Protein AF-A0A3P7X6D0-F1 (afdb_monomer)

Organism: NCBI:txid42155

Nearest PDB structures (foldseek):
  2rdh-assembly2_B  TM=5.521E-01  e=8.473E+00  Staphylococcus aureus

Secondary structure (DSSP, 8-state):
---------B-TTS-EEEEEEEEEPPPTT-TT---EEEEEEEEE-BTT-HHHHHHHHHHHHHHHHHT-----------

Mean predicted aligned error: 8.57 Å

InterPro domains:
  IPR006076 FAD dependent oxidoreductase [PF01266] (3-64)
  IPR006181 D-amino acid oxidase, conserved site [PS00677] (40-58)
  IPR023209 D-amino-acid oxidase [PTHR11530] (2-66)

Structure (mmCIF, N/CA/C/O backbone):
data_AF-A0A3P7X6D0-F1
#
_entry.id   AF-A0A3P7X6D0-F1
#
loop_
_atom_site.group_PDB
_atom_site.id
_atom_site.type_symbol
_atom_site.label_atom_id
_atom_site.label_alt_id
_atom_site.label_comp_id
_atom_site.label_asym_id
_atom_site.label_entity_id
_atom_site.label_seq_id
_atom_site.pdbx_PDB_ins_code
_atom_site.Cartn_x
_atom_site.Cartn_y
_atom_site.Cartn_z
_atom_site.occupancy
_atom_site.B_iso_or_equiv
_atom_site.auth_seq_id
_atom_site.auth_comp_id
_atom_site.auth_asym_id
_atom_site.auth_atom_id
_atom_site.pdbx_PDB_model_num
ATOM 1 N N . MET A 1 1 ? 12.961 24.450 -21.664 1.00 66.19 1 MET A N 1
ATOM 2 C CA . MET A 1 1 ? 13.179 23.017 -21.371 1.00 66.19 1 MET A CA 1
ATOM 3 C C . MET A 1 1 ? 12.645 22.779 -19.974 1.00 66.19 1 MET A C 1
ATOM 5 O O . MET A 1 1 ? 12.985 23.566 -19.103 1.00 66.19 1 MET A O 1
ATOM 9 N N . ASN A 1 2 ? 11.763 21.797 -19.777 1.00 86.06 2 ASN A N 1
ATOM 10 C CA . ASN A 1 2 ? 11.203 21.524 -18.452 1.00 86.06 2 ASN A CA 1
ATOM 11 C C . ASN A 1 2 ? 11.980 20.376 -17.814 1.00 86.06 2 ASN A C 1
ATOM 13 O O . ASN A 1 2 ? 12.017 19.279 -18.369 1.00 86.06 2 ASN A O 1
ATOM 17 N N . GLU A 1 3 ? 12.573 20.633 -16.656 1.00 93.44 3 GLU A N 1
ATOM 18 C CA . GLU A 1 3 ? 13.236 19.625 -15.833 1.00 93.44 3 GLU A CA 1
ATOM 19 C C . GLU A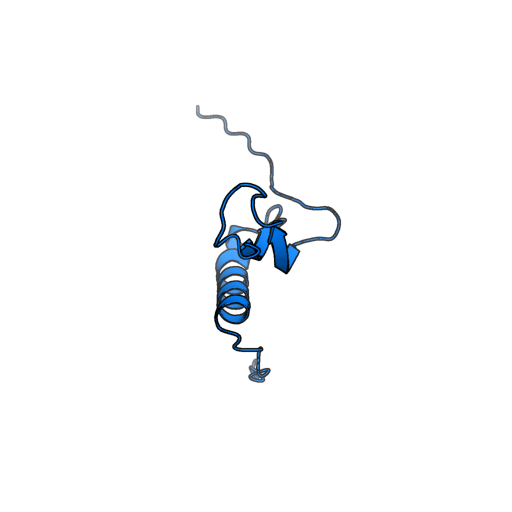 1 3 ? 12.304 19.198 -14.697 1.00 93.44 3 GLU A C 1
ATOM 21 O O . GLU A 1 3 ? 11.646 20.035 -14.077 1.00 93.44 3 GLU A O 1
ATOM 26 N N . TRP A 1 4 ? 12.236 17.890 -14.436 1.00 94.00 4 TRP A N 1
ATOM 27 C CA . TRP A 1 4 ? 11.379 17.309 -13.403 1.00 94.00 4 TRP A CA 1
ATOM 28 C C . TRP A 1 4 ? 12.191 16.376 -12.514 1.00 94.00 4 TRP A C 1
ATOM 30 O O . TRP A 1 4 ? 12.959 15.546 -12.999 1.00 94.00 4 TRP A O 1
ATOM 40 N N . SER A 1 5 ? 11.967 16.472 -11.207 1.00 94.81 5 SER A N 1
ATOM 41 C CA . SER A 1 5 ? 12.497 15.547 -10.212 1.00 94.81 5 SER A CA 1
ATOM 42 C C . SER A 1 5 ? 11.364 15.038 -9.322 1.00 94.81 5 SER A C 1
ATOM 44 O O . SER A 1 5 ? 10.354 15.711 -9.120 1.00 94.81 5 SER A O 1
ATOM 46 N N . GLY A 1 6 ? 11.501 13.812 -8.817 1.00 95.50 6 GLY A N 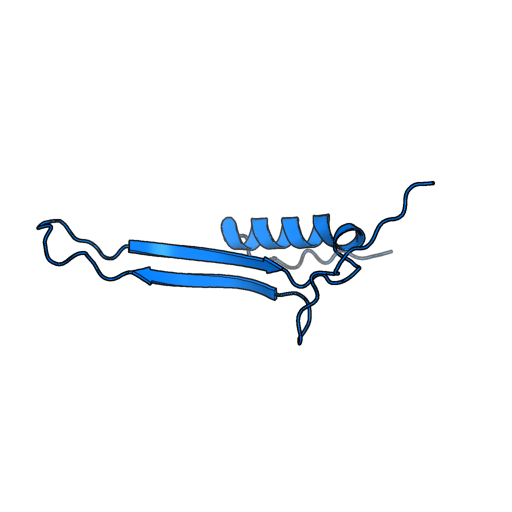1
ATOM 47 C CA . GLY A 1 6 ? 10.484 13.185 -7.980 1.00 95.50 6 GLY A CA 1
ATOM 48 C C . GLY A 1 6 ? 11.070 12.096 -7.093 1.00 95.50 6 GLY A C 1
ATOM 49 O O . GLY A 1 6 ? 11.954 11.344 -7.507 1.00 95.50 6 GLY A O 1
ATOM 50 N N . LEU A 1 7 ? 10.558 12.005 -5.865 1.00 97.50 7 LEU A N 1
ATOM 51 C CA . LEU A 1 7 ? 10.915 10.959 -4.913 1.00 97.50 7 LEU A CA 1
ATOM 52 C C . LEU A 1 7 ? 9.872 9.848 -4.968 1.00 97.50 7 LEU A C 1
ATOM 54 O O . LEU A 1 7 ? 8.686 10.071 -4.730 1.00 97.50 7 LEU A O 1
ATOM 58 N N . ARG A 1 8 ? 10.317 8.629 -5.275 1.00 97.31 8 ARG A N 1
ATOM 59 C CA . ARG A 1 8 ? 9.434 7.460 -5.276 1.00 97.31 8 ARG A CA 1
ATOM 60 C C . ARG A 1 8 ? 8.999 7.137 -3.840 1.00 97.31 8 ARG A C 1
ATOM 62 O O . ARG A 1 8 ? 9.872 7.032 -2.977 1.00 97.31 8 ARG A O 1
ATOM 69 N N . PRO A 1 9 ? 7.701 6.895 -3.574 1.00 97.19 9 PRO A N 1
ATOM 70 C CA . PRO A 1 9 ? 7.198 6.544 -2.245 1.00 97.19 9 PRO A CA 1
ATOM 71 C C . PRO A 1 9 ? 7.497 5.072 -1.914 1.00 97.19 9 PRO A C 1
ATOM 73 O O . PRO A 1 9 ? 6.602 4.230 -1.830 1.00 97.19 9 PRO A O 1
ATOM 76 N N . GLY A 1 10 ? 8.781 4.736 -1.796 1.00 96.94 10 GLY A N 1
ATOM 77 C CA . GLY A 1 10 ? 9.255 3.413 -1.403 1.00 96.94 10 GLY A CA 1
ATOM 78 C C . GLY A 1 10 ? 9.191 3.207 0.108 1.00 96.94 10 GLY A C 1
ATOM 79 O O . GLY A 1 10 ? 9.293 4.150 0.889 1.00 96.94 10 GLY A O 1
ATOM 80 N N . ARG A 1 11 ? 9.049 1.950 0.528 1.00 98.00 11 ARG A N 1
ATOM 81 C CA . ARG A 1 11 ? 9.073 1.544 1.936 1.00 98.00 11 ARG A CA 1
ATOM 82 C C . ARG A 1 11 ? 9.994 0.335 2.104 1.00 98.00 11 ARG A C 1
ATOM 84 O O . ARG A 1 11 ? 9.931 -0.614 1.324 1.00 98.00 11 ARG A O 1
ATOM 91 N N . LYS A 1 12 ? 10.824 0.337 3.153 1.00 97.38 12 LYS A N 1
ATOM 92 C CA . LYS A 1 12 ? 11.595 -0.852 3.550 1.00 97.38 12 LYS A CA 1
ATOM 93 C C . LYS A 1 12 ? 10.624 -1.971 3.943 1.00 97.38 12 LYS A C 1
ATOM 95 O O . LYS A 1 12 ? 9.771 -1.767 4.801 1.00 97.38 12 LYS A O 1
ATOM 100 N N . GLY A 1 13 ? 10.756 -3.135 3.312 1.00 95.75 13 GLY A N 1
ATOM 101 C CA . GLY A 1 13 ? 9.802 -4.238 3.464 1.00 95.75 13 GLY A CA 1
ATOM 102 C C . GLY A 1 13 ? 8.620 -4.190 2.489 1.00 95.75 13 GLY A C 1
ATOM 103 O O . GLY A 1 13 ? 7.622 -4.854 2.740 1.00 95.75 13 GLY A O 1
ATOM 104 N N . GLY A 1 14 ? 8.709 -3.403 1.409 1.00 96.00 14 GLY A N 1
ATOM 105 C CA . GLY A 1 14 ? 7.742 -3.411 0.308 1.00 96.00 14 GLY A CA 1
ATOM 106 C C . GLY A 1 14 ? 6.448 -2.646 0.590 1.00 96.00 14 GLY A C 1
ATOM 107 O O . GLY A 1 14 ? 6.373 -1.830 1.517 1.00 96.00 14 GLY A O 1
ATOM 108 N N . ILE A 1 15 ? 5.432 -2.912 -0.231 1.00 97.50 15 ILE A N 1
ATOM 109 C CA . ILE A 1 15 ? 4.090 -2.329 -0.108 1.00 97.50 15 ILE A CA 1
ATOM 110 C C . ILE A 1 15 ? 3.475 -2.755 1.225 1.00 97.50 15 ILE A C 1
ATOM 112 O O . ILE A 1 15 ? 3.556 -3.918 1.613 1.00 97.50 15 ILE A O 1
ATOM 116 N N . ARG A 1 16 ? 2.860 -1.808 1.932 1.00 97.88 16 ARG A N 1
ATOM 117 C CA . ARG A 1 16 ? 2.021 -2.091 3.094 1.00 97.88 16 ARG A CA 1
ATOM 118 C C . ARG A 1 16 ? 0.562 -1.984 2.674 1.00 97.88 16 ARG A C 1
ATOM 120 O O . ARG A 1 16 ? 0.106 -0.887 2.349 1.00 97.88 16 ARG A O 1
ATOM 127 N N . LEU A 1 17 ? -0.119 -3.126 2.699 1.00 97.19 17 LEU A N 1
ATOM 128 C CA . LEU A 1 17 ? -1.501 -3.306 2.271 1.00 97.19 17 LEU A CA 1
ATOM 129 C C . LEU A 1 17 ? -2.245 -4.129 3.329 1.00 97.19 17 LEU A C 1
ATOM 131 O O . LEU A 1 17 ? -2.275 -5.352 3.270 1.00 97.19 17 LEU A O 1
ATOM 135 N N . GLU A 1 18 ? -2.745 -3.461 4.366 1.00 97.00 18 GLU A N 1
ATOM 136 C CA . GLU A 1 18 ? -3.346 -4.116 5.538 1.00 97.00 18 GLU A CA 1
ATOM 137 C C . GLU A 1 18 ? -4.306 -3.177 6.279 1.00 97.00 18 GLU A C 1
ATOM 139 O O . GLU A 1 18 ? -4.216 -1.954 6.147 1.00 97.00 18 GLU A O 1
ATOM 144 N N . MET A 1 19 ? -5.194 -3.730 7.110 1.00 97.31 19 MET A N 1
ATOM 145 C CA . MET A 1 19 ? -6.069 -2.953 7.991 1.00 97.31 19 MET A CA 1
ATOM 146 C C . MET A 1 19 ? -5.590 -3.014 9.447 1.00 97.31 19 MET A C 1
ATOM 148 O O . MET A 1 19 ? -5.339 -4.084 9.991 1.00 97.31 19 MET A O 1
ATOM 152 N N . THR A 1 20 ? -5.541 -1.861 10.111 1.00 97.50 20 THR A N 1
ATOM 153 C CA . THR A 1 20 ? -5.289 -1.741 11.556 1.00 97.50 20 THR A CA 1
ATOM 154 C C . THR A 1 20 ? -6.454 -1.043 12.248 1.00 97.50 20 THR A C 1
ATOM 156 O O . THR A 1 20 ? -7.106 -0.192 11.645 1.00 97.50 20 THR A O 1
ATOM 159 N N . THR A 1 21 ? -6.699 -1.354 13.521 1.00 96.50 21 THR A N 1
ATOM 160 C CA . THR A 1 21 ? -7.695 -0.648 14.342 1.00 96.50 21 THR A CA 1
ATOM 161 C C . THR A 1 21 ? -6.989 0.218 15.377 1.00 96.50 21 THR A C 1
ATOM 163 O O . THR A 1 21 ? -6.184 -0.291 16.153 1.00 96.50 21 THR A O 1
ATOM 166 N N . ILE A 1 22 ? -7.305 1.511 15.406 1.00 95.88 22 ILE A N 1
ATOM 167 C CA . ILE A 1 22 ? -6.854 2.446 16.438 1.00 95.88 22 ILE A CA 1
ATOM 168 C C . ILE A 1 22 ? -8.020 2.773 17.364 1.00 95.88 22 ILE A C 1
ATOM 170 O O . ILE A 1 22 ? -9.135 3.051 16.922 1.00 95.88 22 ILE A O 1
ATOM 174 N N . ARG A 1 23 ? -7.733 2.742 18.662 1.00 93.19 23 ARG A N 1
ATOM 175 C CA . ARG A 1 23 ? -8.668 2.990 19.753 1.00 93.19 23 ARG A CA 1
ATOM 176 C C . ARG A 1 23 ? -8.305 4.304 20.428 1.00 93.19 23 ARG A C 1
ATOM 178 O O . ARG A 1 23 ? -7.208 4.435 20.965 1.00 93.19 23 ARG A O 1
ATOM 185 N N . PHE A 1 24 ? -9.199 5.283 20.369 1.00 88.94 24 PHE A N 1
ATOM 186 C CA . PHE A 1 24 ? -9.012 6.581 21.007 1.00 88.94 24 PHE A CA 1
ATOM 187 C C . PHE A 1 24 ? -9.795 6.622 22.322 1.00 88.94 24 PHE A C 1
ATOM 189 O O . PHE A 1 24 ? -11.021 6.455 22.292 1.00 88.94 24 PHE A O 1
ATOM 196 N N . PRO A 1 25 ? -9.118 6.864 23.461 1.00 84.38 25 PRO A N 1
ATOM 197 C CA . PRO A 1 25 ? -9.772 6.974 24.754 1.00 84.38 25 PRO A CA 1
ATOM 198 C C . PRO A 1 25 ? -10.883 8.015 24.732 1.00 84.38 25 PRO A C 1
ATOM 200 O O . PRO A 1 25 ? -10.770 9.065 24.092 1.00 84.38 25 PRO A O 1
ATOM 203 N N . ALA A 1 26 ? -11.952 7.722 25.459 1.00 81.69 26 ALA A N 1
ATOM 204 C CA . ALA A 1 26 ? -13.079 8.621 25.541 1.00 81.69 26 ALA A CA 1
ATOM 205 C C . ALA A 1 26 ? -12.696 9.913 26.300 1.00 81.69 26 ALA A C 1
ATOM 207 O O . ALA A 1 26 ? -11.962 9.853 27.295 1.00 81.69 26 ALA A O 1
ATOM 208 N N . PRO A 1 27 ? -13.136 11.101 25.846 1.00 79.25 27 PRO A N 1
ATOM 209 C CA . PRO A 1 27 ? -12.818 12.352 26.524 1.00 79.25 27 PRO A CA 1
ATOM 210 C C . PRO A 1 27 ? -13.464 12.403 27.916 1.00 79.25 27 PRO A C 1
ATOM 212 O O . PRO A 1 27 ? -14.683 12.338 28.039 1.00 79.25 27 PRO A O 1
ATOM 215 N N . LYS A 1 28 ? -12.640 12.608 28.955 1.00 72.50 28 LYS A N 1
ATOM 216 C CA . LYS A 1 28 ? -13.019 12.568 30.386 1.00 72.50 28 LYS A CA 1
ATOM 217 C C . LYS A 1 28 ? -14.134 13.540 30.820 1.00 72.50 28 LYS A C 1
ATOM 219 O O . LYS A 1 28 ? -14.616 13.424 31.937 1.00 72.50 28 LYS A O 1
ATOM 224 N N . PHE A 1 29 ? -14.526 14.492 29.971 1.00 73.06 29 PHE A N 1
ATOM 225 C CA . PHE A 1 29 ? -15.456 15.581 30.302 1.00 73.06 29 PHE A CA 1
ATOM 226 C C . PHE A 1 29 ? -16.830 15.480 29.614 1.00 73.06 29 PHE A C 1
ATOM 228 O O . PHE A 1 29 ? -17.602 16.433 29.663 1.00 73.06 29 PHE A O 1
ATOM 235 N N . LYS A 1 30 ? -17.154 14.362 28.950 1.00 66.94 30 LYS A N 1
ATOM 236 C CA . LYS A 1 30 ? -18.502 14.120 28.407 1.00 66.94 30 LYS A CA 1
ATOM 237 C C . LYS A 1 30 ? -19.115 12.875 29.039 1.00 66.94 30 LYS A C 1
ATOM 239 O O . LYS A 1 30 ? -18.523 11.801 28.983 1.00 66.94 30 LYS A O 1
ATOM 244 N N . GLU A 1 31 ? -20.324 13.025 29.575 1.00 63.44 31 GLU A N 1
ATOM 245 C CA . GLU A 1 31 ? -21.091 11.944 30.217 1.00 63.44 31 GLU A CA 1
ATOM 246 C C . GLU A 1 31 ? -21.438 10.794 29.253 1.00 63.44 31 GLU A C 1
ATOM 248 O O . GLU A 1 31 ? -21.629 9.660 29.671 1.00 63.44 31 GLU A O 1
ATOM 253 N N . THR A 1 32 ? -21.426 11.058 27.944 1.00 64.88 32 THR A N 1
ATOM 254 C CA . THR A 1 32 ? -21.626 10.083 26.857 1.00 64.88 32 THR A CA 1
ATOM 255 C C . THR A 1 32 ? -20.329 9.767 26.107 1.00 64.88 32 THR A C 1
ATOM 257 O O . THR A 1 32 ? -20.307 9.626 24.882 1.00 64.88 32 THR A O 1
ATOM 260 N N . SER A 1 33 ? -19.199 9.712 26.812 1.00 66.25 33 SER A N 1
ATOM 261 C CA . SER A 1 33 ? -17.906 9.446 26.184 1.00 66.25 33 SER A CA 1
ATOM 262 C C . SER A 1 33 ? -17.708 7.940 25.953 1.00 66.25 33 SER A C 1
ATOM 264 O O . SER A 1 33 ? -17.147 7.217 26.769 1.00 66.25 33 SER A O 1
ATOM 266 N N . ASN A 1 34 ? -18.148 7.462 24.789 1.00 77.44 34 ASN A N 1
ATOM 267 C CA . ASN A 1 34 ? -17.697 6.175 24.264 1.00 77.44 34 ASN A CA 1
ATOM 268 C C . ASN A 1 34 ? -16.299 6.321 23.645 1.00 77.44 34 ASN A C 1
ATOM 270 O O . ASN A 1 34 ? -15.953 7.362 23.078 1.00 77.44 34 ASN A O 1
ATOM 274 N N . GLU A 1 35 ? -15.497 5.261 23.741 1.00 86.12 35 GLU A N 1
ATOM 275 C CA . GLU A 1 35 ? -14.238 5.128 23.006 1.00 86.12 35 GLU A CA 1
ATOM 276 C C . GLU A 1 35 ? -14.482 5.334 21.503 1.00 86.12 35 GLU A C 1
ATOM 278 O O . GLU A 1 35 ? -15.404 4.753 20.925 1.00 86.12 35 GLU A O 1
ATOM 283 N N . LYS A 1 36 ? -13.641 6.138 20.842 1.00 89.44 36 LYS A N 1
ATOM 284 C CA . LYS A 1 36 ? -13.694 6.275 19.383 1.00 89.44 36 LYS A CA 1
ATOM 285 C C . LYS A 1 36 ? -12.799 5.209 18.756 1.00 89.44 36 LYS A C 1
ATOM 287 O O . LYS A 1 36 ? -11.579 5.271 18.870 1.00 89.44 36 LYS A O 1
ATOM 292 N N . ILE A 1 37 ? -13.406 4.266 18.043 1.00 92.25 37 ILE A N 1
ATOM 293 C CA . ILE A 1 37 ? -12.699 3.215 17.303 1.00 92.25 37 ILE A CA 1
ATOM 294 C C . ILE A 1 37 ? -12.584 3.631 15.834 1.00 92.25 37 ILE A C 1
ATOM 296 O O . ILE A 1 37 ? -13.580 3.984 15.205 1.00 92.25 37 ILE A O 1
ATOM 300 N N . VAL A 1 38 ? -11.375 3.587 15.274 1.00 94.62 38 VAL A N 1
ATOM 301 C CA . VAL A 1 38 ? -11.097 3.930 13.872 1.00 94.62 38 VAL A CA 1
ATOM 302 C C . VAL A 1 38 ? -10.386 2.769 13.192 1.00 94.62 38 VAL A C 1
ATOM 304 O O . VAL A 1 38 ? -9.319 2.343 13.628 1.00 94.62 38 VAL A O 1
ATOM 307 N N . LYS A 1 39 ? -10.958 2.281 12.092 1.00 95.81 39 LYS A N 1
ATOM 308 C CA . LYS A 1 39 ? -10.277 1.360 11.176 1.00 95.81 39 LYS A CA 1
ATOM 309 C C . LYS A 1 39 ? -9.444 2.170 10.182 1.00 95.81 39 LYS A C 1
ATOM 311 O O . LYS A 1 39 ? -9.935 3.145 9.623 1.00 95.81 39 LYS A O 1
ATOM 316 N N . ILE A 1 40 ? -8.200 1.764 9.964 1.00 97.38 40 ILE A N 1
ATOM 317 C CA . ILE A 1 40 ? -7.262 2.391 9.028 1.00 97.38 40 ILE A CA 1
ATOM 318 C C . ILE A 1 40 ? -6.807 1.330 8.042 1.00 97.38 40 ILE A C 1
ATOM 320 O O . ILE A 1 40 ? -6.243 0.322 8.464 1.00 97.38 40 ILE A O 1
ATOM 324 N N . VAL A 1 41 ? -7.018 1.574 6.751 1.00 98.00 41 VAL A N 1
ATOM 325 C CA . VAL A 1 41 ? -6.435 0.763 5.680 1.00 98.00 41 VAL A CA 1
ATOM 326 C C . VAL A 1 41 ? -5.164 1.441 5.191 1.00 98.00 41 VAL A C 1
ATOM 328 O O . VAL A 1 41 ? -5.185 2.587 4.747 1.00 98.00 41 VAL A O 1
ATOM 331 N N . HIS A 1 42 ? -4.048 0.731 5.297 1.00 98.31 42 HIS A N 1
ATOM 332 C CA . HIS A 1 42 ? -2.759 1.150 4.765 1.00 98.31 42 HIS A CA 1
ATOM 333 C C . HIS A 1 42 ? -2.673 0.715 3.307 1.00 98.31 42 HIS A C 1
ATOM 335 O O . HIS A 1 42 ? -2.934 -0.444 3.009 1.00 98.31 42 HIS A O 1
ATOM 341 N N . ASN A 1 43 ? -2.307 1.635 2.416 1.00 98.12 43 ASN A N 1
ATOM 342 C CA . ASN A 1 43 ? -2.050 1.359 1.003 1.00 98.12 43 ASN A CA 1
ATOM 343 C C . ASN A 1 43 ? -0.918 2.277 0.515 1.00 98.12 43 ASN A C 1
ATOM 345 O O . ASN A 1 43 ? -1.153 3.325 -0.087 1.00 98.12 43 ASN A O 1
ATOM 349 N N . TYR A 1 44 ? 0.323 1.956 0.884 1.00 98.06 44 TYR A N 1
ATOM 350 C CA . TYR A 1 44 ? 1.492 2.784 0.567 1.00 98.06 44 TYR A CA 1
ATOM 351 C C . TYR A 1 44 ? 2.769 1.952 0.423 1.00 98.06 44 TYR A C 1
ATOM 353 O O . TYR A 1 44 ? 2.804 0.770 0.756 1.00 98.06 44 TYR A O 1
ATOM 361 N N . GLY A 1 45 ? 3.853 2.578 -0.045 1.00 98.25 45 GLY A N 1
ATOM 362 C CA . GLY A 1 45 ? 5.140 1.897 -0.223 1.00 98.25 45 GLY A CA 1
ATOM 363 C C . GLY A 1 45 ? 5.352 1.296 -1.615 1.00 98.25 45 GLY A C 1
ATOM 364 O O . GLY A 1 45 ? 6.200 0.423 -1.768 1.00 98.25 45 GLY A O 1
ATOM 365 N N . HIS A 1 46 ? 4.608 1.760 -2.625 1.00 97.94 46 HIS A N 1
ATOM 366 C CA . HIS A 1 46 ? 4.658 1.254 -4.005 1.00 97.94 46 HIS A CA 1
ATOM 367 C C . HIS A 1 46 ? 5.962 1.546 -4.756 1.00 97.94 46 HIS A C 1
ATOM 369 O O . HIS A 1 46 ? 6.179 1.007 -5.842 1.00 97.94 46 HIS A O 1
ATOM 375 N N . GLY A 1 47 ? 6.834 2.407 -4.221 1.00 96.88 47 GLY A N 1
ATOM 376 C CA . GLY A 1 47 ? 8.087 2.760 -4.882 1.00 96.88 47 GLY A CA 1
ATOM 377 C C . GLY A 1 47 ? 7.846 3.279 -6.301 1.00 96.88 47 GLY A C 1
ATOM 378 O O . GLY A 1 47 ? 7.085 4.221 -6.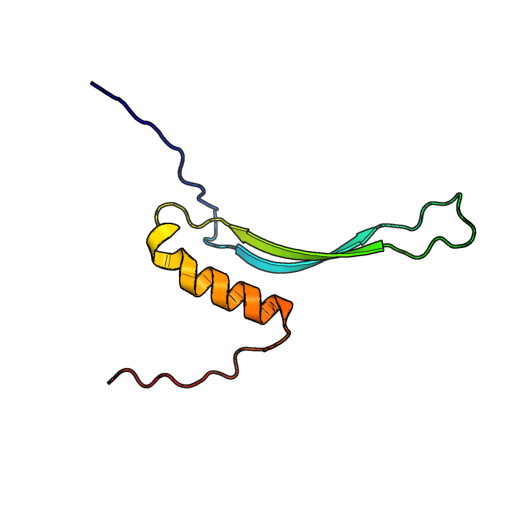501 1.00 96.88 47 GLY A O 1
ATOM 379 N N . GLY A 1 48 ? 8.508 2.674 -7.290 1.00 97.12 48 GLY A N 1
ATOM 380 C CA . GLY A 1 48 ? 8.359 3.031 -8.707 1.00 97.12 48 GLY A CA 1
ATOM 381 C C . GLY A 1 48 ? 7.174 2.383 -9.422 1.00 97.12 48 GLY A C 1
ATOM 382 O O . GLY A 1 48 ? 6.969 2.668 -10.595 1.00 97.12 48 GLY A O 1
ATOM 383 N N . HIS A 1 49 ? 6.407 1.530 -8.743 1.00 96.50 49 HIS A N 1
ATOM 384 C CA . HIS A 1 49 ? 5.414 0.649 -9.366 1.00 96.50 49 HIS A CA 1
ATOM 385 C C . HIS A 1 49 ? 3.965 1.065 -9.084 1.00 96.50 49 HIS A C 1
ATOM 387 O O . HIS A 1 49 ? 3.044 0.305 -9.365 1.00 96.50 49 HIS A O 1
ATOM 393 N N . GLY A 1 50 ? 3.743 2.269 -8.542 1.00 96.12 50 GLY A N 1
ATOM 394 C CA . GLY A 1 50 ? 2.405 2.738 -8.156 1.00 96.12 50 GLY A CA 1
ATOM 395 C C . GLY A 1 50 ? 1.391 2.750 -9.303 1.00 96.12 50 GLY A C 1
ATOM 396 O O . GLY A 1 50 ? 0.233 2.419 -9.080 1.00 96.12 50 GLY A O 1
ATOM 397 N N . LEU A 1 51 ? 1.822 3.059 -10.533 1.00 96.88 51 LEU A N 1
ATOM 398 C CA . LEU A 1 51 ? 0.950 2.989 -11.712 1.00 96.88 51 LEU A CA 1
ATOM 399 C C . LEU A 1 51 ? 0.633 1.543 -12.108 1.00 96.88 51 LEU A C 1
ATOM 401 O O . LEU A 1 51 ? -0.527 1.208 -12.305 1.00 96.88 51 LEU A O 1
ATOM 405 N N . THR A 1 52 ? 1.650 0.682 -12.189 1.00 98.00 52 THR A N 1
ATOM 406 C CA . THR A 1 52 ? 1.490 -0.723 -12.594 1.00 98.00 52 THR A CA 1
ATOM 407 C C . THR A 1 52 ? 0.608 -1.511 -11.625 1.00 98.00 52 THR A C 1
ATOM 409 O O . THR A 1 52 ? -0.167 -2.355 -12.057 1.00 98.00 52 THR A O 1
ATOM 412 N N . LEU A 1 53 ? 0.718 -1.242 -10.322 1.00 96.75 53 LEU A N 1
ATOM 413 C CA . LEU A 1 53 ? 0.040 -2.011 -9.271 1.00 96.75 53 LEU A CA 1
ATOM 414 C C . LEU A 1 53 ? -1.256 -1.364 -8.768 1.00 96.75 53 LEU A C 1
ATOM 416 O O . LEU A 1 53 ? -2.000 -1.996 -8.021 1.00 96.75 53 LEU A O 1
ATOM 420 N N . GLY A 1 54 ? -1.537 -0.118 -9.162 1.00 96.44 54 GLY A N 1
ATOM 421 C CA . GLY A 1 54 ? -2.564 0.712 -8.533 1.00 96.44 54 GLY A CA 1
ATOM 422 C C . GLY A 1 54 ? -3.949 0.066 -8.479 1.00 96.44 54 GLY A C 1
ATOM 423 O O . GLY A 1 54 ? -4.594 0.112 -7.434 1.00 96.44 54 GLY A O 1
ATOM 424 N N . TRP A 1 55 ? -4.381 -0.581 -9.567 1.00 98.00 55 TRP A N 1
ATOM 425 C CA . TRP A 1 55 ? -5.707 -1.202 -9.632 1.00 98.00 55 TRP A CA 1
ATOM 426 C C . TRP A 1 55 ? -5.837 -2.417 -8.706 1.00 98.00 55 TRP A C 1
ATOM 428 O O . TRP A 1 55 ? -6.752 -2.463 -7.889 1.00 98.00 55 TRP A O 1
ATOM 438 N N . GLY A 1 56 ? -4.887 -3.356 -8.759 1.00 97.31 56 GLY A N 1
ATOM 439 C CA . GLY A 1 56 ? -4.902 -4.539 -7.887 1.00 97.31 56 GLY A CA 1
ATOM 440 C C . GLY A 1 56 ? -4.767 -4.182 -6.401 1.00 97.31 56 GLY A C 1
ATOM 441 O O . GLY A 1 56 ? -5.432 -4.768 -5.545 1.00 97.31 56 GLY A O 1
ATOM 442 N N . CYS A 1 57 ? -3.968 -3.158 -6.076 1.00 97.69 57 CYS A N 1
ATOM 443 C CA . CYS A 1 57 ? -3.904 -2.632 -4.712 1.00 97.69 57 CYS A CA 1
ATOM 444 C C . CYS A 1 57 ? -5.242 -2.013 -4.274 1.00 97.69 57 CYS A C 1
ATOM 446 O O . CYS A 1 57 ? -5.652 -2.214 -3.134 1.00 97.69 57 CYS A O 1
ATOM 448 N N . ALA A 1 58 ? -5.943 -1.291 -5.157 1.00 97.38 58 ALA A N 1
ATOM 449 C CA . ALA A 1 58 ? -7.260 -0.727 -4.856 1.00 97.38 58 ALA A CA 1
ATOM 450 C C . ALA A 1 58 ? -8.335 -1.808 -4.645 1.00 97.38 58 ALA A C 1
ATOM 452 O O . ALA A 1 58 ? -9.143 -1.681 -3.727 1.00 9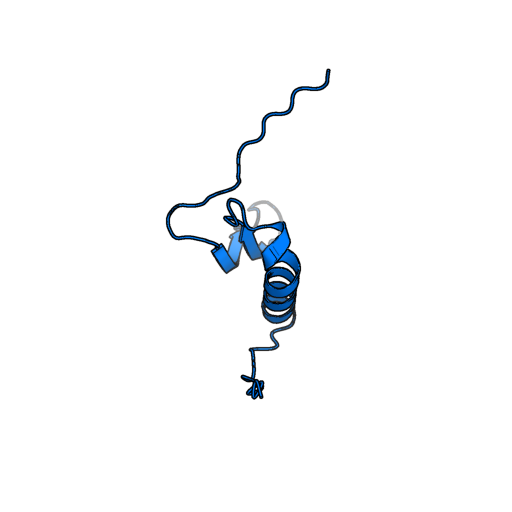7.38 58 ALA A O 1
ATOM 453 N N . GLU A 1 59 ? -8.310 -2.882 -5.434 1.00 97.38 59 GLU A N 1
ATOM 454 C CA . GLU A 1 59 ? -9.195 -4.041 -5.261 1.00 97.38 59 GLU A CA 1
ATOM 455 C C . GLU A 1 59 ? -8.981 -4.700 -3.891 1.00 97.38 59 GLU A C 1
ATOM 457 O O . GLU A 1 59 ? -9.922 -4.837 -3.113 1.00 97.38 59 GLU A O 1
ATOM 462 N N . THR A 1 60 ? -7.723 -4.949 -3.512 1.00 96.25 60 THR A N 1
ATOM 463 C CA . THR A 1 60 ? -7.399 -5.507 -2.187 1.00 96.25 60 THR A CA 1
ATOM 464 C C . THR A 1 60 ? -7.852 -4.583 -1.043 1.00 96.25 60 THR A C 1
ATOM 466 O O . THR A 1 60 ? -8.287 -5.044 0.013 1.00 96.25 60 THR A O 1
ATOM 469 N N . VAL A 1 61 ? -7.772 -3.258 -1.221 1.00 97.06 61 VAL A N 1
ATOM 470 C CA . VAL A 1 61 ? -8.309 -2.286 -0.249 1.00 97.06 61 VAL A CA 1
ATOM 471 C C . VAL A 1 61 ? -9.829 -2.402 -0.130 1.00 97.06 61 VAL A C 1
ATOM 473 O O . VAL A 1 61 ? -10.349 -2.367 0.987 1.00 97.06 61 VAL A O 1
ATOM 476 N N . ALA A 1 62 ? -10.545 -2.537 -1.247 1.00 96.62 62 ALA A N 1
ATOM 477 C CA . ALA A 1 62 ? -11.995 -2.703 -1.242 1.00 96.62 62 ALA A CA 1
ATOM 478 C C . ALA A 1 62 ? -12.416 -3.992 -0.513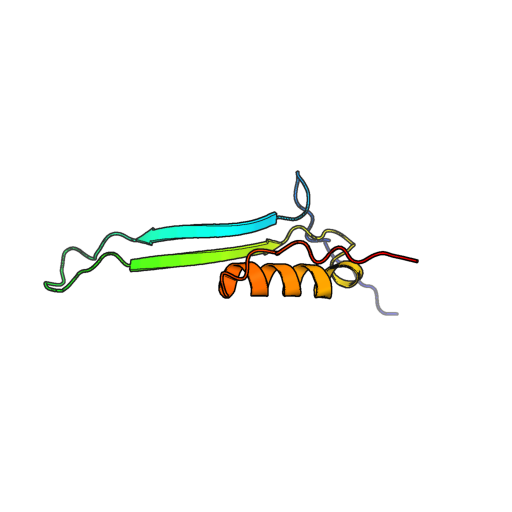 1.00 96.62 62 ALA A C 1
ATOM 480 O O . ALA A 1 62 ? -13.358 -3.966 0.286 1.00 96.62 62 ALA A O 1
ATOM 481 N N . ASP A 1 63 ? -11.670 -5.081 -0.696 1.00 95.25 63 ASP A N 1
ATOM 482 C CA . ASP A 1 63 ? -11.869 -6.348 0.016 1.00 95.25 63 ASP A CA 1
ATOM 483 C C . ASP A 1 63 ? -11.697 -6.184 1.534 1.00 95.25 63 ASP A C 1
ATOM 485 O O . ASP A 1 63 ? -12.570 -6.579 2.314 1.00 95.25 63 ASP A O 1
ATOM 489 N N . LEU A 1 64 ? -10.631 -5.497 1.970 1.00 95.00 64 LEU A N 1
ATOM 490 C CA . LEU A 1 64 ? -10.401 -5.184 3.388 1.00 95.00 64 LEU A CA 1
ATOM 491 C C . LEU A 1 64 ? -11.543 -4.355 4.000 1.00 95.00 64 LEU A C 1
ATOM 493 O O . LEU A 1 64 ? -11.889 -4.551 5.166 1.00 95.00 64 LEU A O 1
ATOM 497 N N . ILE A 1 65 ? -12.118 -3.417 3.240 1.00 95.44 65 ILE A N 1
ATOM 498 C CA . ILE A 1 65 ? -13.207 -2.544 3.707 1.00 95.44 65 ILE A CA 1
ATOM 499 C C . ILE A 1 65 ? -14.529 -3.307 3.796 1.00 95.44 65 ILE A C 1
ATOM 501 O O . ILE A 1 65 ? -15.259 -3.160 4.778 1.00 95.44 65 ILE A O 1
ATOM 505 N N . THR A 1 66 ? -14.841 -4.101 2.776 1.00 94.81 66 THR A N 1
ATOM 506 C CA . THR A 1 66 ? -16.126 -4.805 2.662 1.00 94.81 66 THR A CA 1
ATOM 507 C C . THR A 1 66 ? -16.173 -6.082 3.500 1.00 94.81 66 THR A C 1
ATOM 509 O O . THR A 1 66 ? -17.256 -6.604 3.748 1.00 94.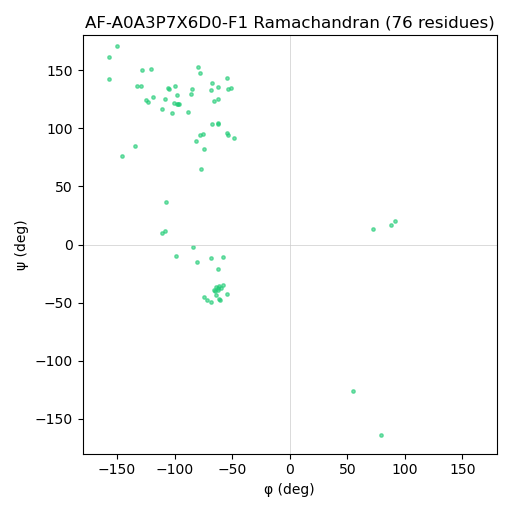81 66 THR A O 1
ATOM 512 N N . GLY A 1 67 ? -15.020 -6.576 3.969 1.00 83.38 67 GLY A N 1
ATOM 513 C CA . GLY A 1 67 ? -14.923 -7.867 4.650 1.00 83.38 67 GLY A CA 1
ATOM 514 C C . GLY A 1 67 ? -15.087 -9.048 3.693 1.00 83.38 67 GLY A C 1
ATOM 515 O O . GLY A 1 67 ? -15.254 -10.181 4.144 1.00 83.38 67 GLY A O 1
ATOM 516 N N . SER A 1 68 ? -15.024 -8.788 2.386 1.00 67.75 68 SER A N 1
ATOM 517 C CA . SER A 1 68 ? -14.958 -9.814 1.355 1.00 67.75 68 SER A CA 1
ATOM 518 C C . SER A 1 68 ? -13.547 -10.378 1.392 1.00 67.75 68 SER A C 1
ATOM 520 O O . SER A 1 68 ? -12.666 -9.937 0.666 1.00 67.75 68 SER A O 1
ATOM 522 N N . GLY A 1 69 ? -13.288 -11.306 2.316 1.00 55.94 69 GLY A N 1
ATOM 523 C CA . GLY A 1 69 ? -12.070 -12.098 2.244 1.00 55.94 69 GLY A CA 1
ATOM 524 C C . GLY A 1 69 ? -11.976 -12.668 0.835 1.00 55.94 69 GLY A C 1
ATOM 525 O O . GLY A 1 69 ? -12.987 -13.139 0.310 1.00 55.94 69 GLY A O 1
ATOM 526 N N . ILE A 1 70 ? -10.792 -12.591 0.227 1.00 55.00 70 ILE A N 1
ATOM 527 C CA . ILE A 1 70 ? -10.491 -13.281 -1.023 1.00 55.00 70 ILE A CA 1
ATOM 528 C C . ILE A 1 70 ? -10.843 -14.756 -0.787 1.00 55.00 70 ILE A C 1
ATOM 530 O O . ILE A 1 70 ? -10.060 -15.531 -0.246 1.00 55.00 70 ILE A O 1
ATOM 534 N N . SER A 1 71 ? -12.059 -15.156 -1.159 1.00 50.03 71 SER A N 1
ATOM 535 C CA . SER A 1 71 ? -12.284 -16.502 -1.637 1.00 50.03 71 SER A CA 1
ATOM 536 C C . SER A 1 71 ? -11.412 -16.532 -2.868 1.00 50.03 71 SER A C 1
ATOM 538 O O . SER A 1 71 ? -11.716 -15.829 -3.830 1.00 50.03 71 SER A O 1
ATOM 540 N N . SER A 1 72 ? -10.264 -17.202 -2.770 1.00 49.00 72 SER A N 1
ATOM 541 C CA . SER A 1 72 ? -9.366 -17.444 -3.886 1.00 49.00 72 SER A CA 1
ATOM 542 C C . SER A 1 72 ? -10.205 -17.973 -5.042 1.00 49.00 72 SER A C 1
ATOM 544 O O . SER A 1 72 ? -10.464 -19.169 -5.144 1.00 49.00 72 SER A O 1
ATOM 546 N N . LYS A 1 73 ? -10.693 -17.081 -5.904 1.00 49.19 73 LYS A N 1
ATOM 547 C CA . LYS A 1 73 ? -11.170 -17.468 -7.214 1.00 49.19 73 LYS A CA 1
ATOM 548 C C . LYS A 1 73 ? -9.889 -17.895 -7.894 1.00 49.19 73 LYS A C 1
ATOM 550 O O . LYS A 1 73 ? -9.048 -17.054 -8.186 1.00 49.19 73 LYS A O 1
ATOM 555 N N . ASN A 1 74 ? -9.694 -19.205 -8.014 1.00 45.25 74 ASN A N 1
ATOM 556 C CA . ASN A 1 74 ? -8.653 -19.776 -8.850 1.00 45.25 74 ASN A CA 1
ATOM 557 C C . ASN A 1 74 ? -8.851 -19.187 -10.247 1.00 45.25 74 ASN A C 1
ATOM 559 O O . ASN A 1 74 ? -9.720 -19.632 -10.996 1.00 45.25 74 ASN A O 1
ATOM 563 N N . ILE A 1 75 ? -8.111 -18.127 -10.561 1.00 58.78 75 ILE A N 1
ATOM 564 C CA . ILE A 1 75 ? -8.016 -17.629 -11.921 1.00 58.78 75 ILE A CA 1
ATOM 565 C C . ILE A 1 75 ? -7.038 -18.588 -12.583 1.00 58.78 75 ILE A C 1
ATOM 567 O O . ILE A 1 75 ? -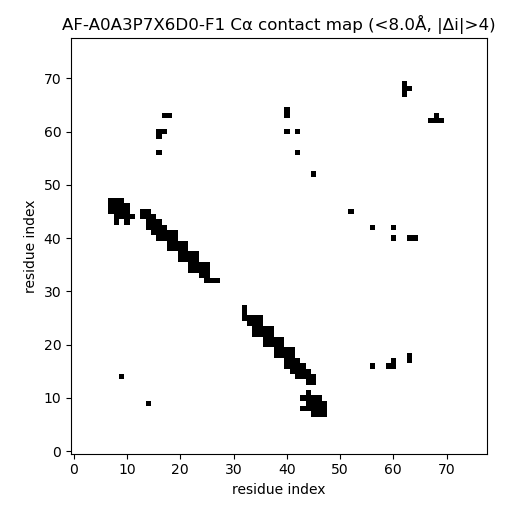5.825 -18.468 -12.422 1.00 58.78 75 ILE A O 1
ATOM 571 N N . ASN A 1 76 ? -7.584 -19.610 -13.239 1.00 44.81 76 ASN A N 1
ATOM 572 C CA . ASN A 1 76 ? -6.811 -20.422 -14.161 1.00 44.81 76 ASN A CA 1
ATOM 573 C C . ASN A 1 76 ? -6.359 -19.478 -15.279 1.00 44.81 76 ASN A C 1
ATOM 575 O O . ASN A 1 76 ? -7.167 -19.053 -16.102 1.00 44.81 76 ASN A O 1
ATOM 579 N N . HIS A 1 77 ? -5.088 -19.091 -15.243 1.00 45.75 77 HIS A N 1
ATOM 580 C CA . HIS A 1 77 ? -4.415 -18.529 -16.400 1.00 45.75 77 HIS A CA 1
ATOM 581 C C . HIS A 1 77 ? -4.119 -19.696 -17.345 1.00 45.75 77 HIS A C 1
ATOM 583 O O . HIS A 1 77 ? -3.148 -20.424 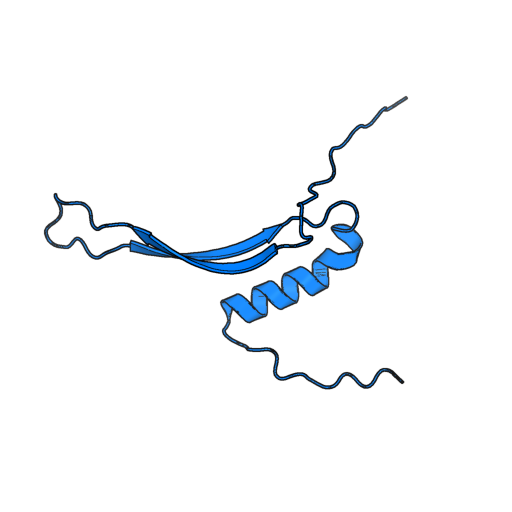-17.139 1.00 45.75 77 HIS A O 1
ATOM 589 N N . GLU A 1 78 ? -5.010 -19.905 -18.313 1.00 42.97 78 GLU A N 1
ATOM 590 C CA . GLU A 1 78 ? -4.633 -20.475 -19.612 1.00 42.97 78 GLU A CA 1
ATOM 591 C C . GLU A 1 78 ? -3.961 -19.394 -20.468 1.00 42.97 78 GLU A C 1
ATOM 593 O O . GLU A 1 78 ? -4.383 -18.213 -20.373 1.00 42.97 78 GLU A O 1
#

Foldseek 3Di:
DDDDDDFFQADDVAWQFDKDKDWAFFPPPDPPTDIDIDIDTGTTRHGPCCPVCVVVSVVSNVCRVVVVDPPPPPPPDD

pLDDT: mean 86.15, std 16.87, range [42.97, 98.31]

Solvent-accessible surface area (backbone atoms only — not comparable to full-atom values): 5118 Å² total; per-residue (Å²): 135,90,84,84,87,85,82,63,55,56,38,93,87,46,61,44,77,49,78,48,77,48,79,40,79,42,58,94,88,45,98,81,48,61,65,49,75,44,82,44,76,45,80,47,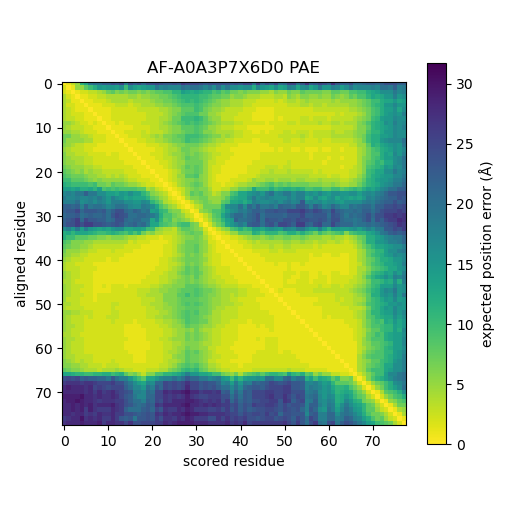26,48,30,91,41,46,78,84,44,42,63,66,54,50,51,54,50,50,26,69,73,71,66,51,69,82,71,79,71,80,75,79,82,125

Sequence (78 aa):
MNEWSGLRPGRKGGIRLEMTTIRFPAPKFKETSNEKIVKIVHNYGHGGHGLTLGWGCAETVADLITGSGISSKNINHE

Radius of gyration: 18.93 Å; Cα contacts (8 Å, |Δi|>4): 84; chains: 1; bounding box: 35×44×52 Å